Protein AF-Q4A8G2-F1 (afdb_monomer_lite)

pLDDT: mean 77.51, std 15.07, range [36.81, 94.81]

Radius of gyration: 15.25 Å; chains: 1; bounding box: 33×52×36 Å

Secondary structure (DSSP, 8-state):
------PPEEETT-GGGEEEE-S---SSS----EEEEEEEEE-TTS-EEEEEEETTS-EEEEEE-TTT--EEEEGGGS-HHHHHHHHHHHHHHHHH-EEEETTEEE-GGGGB-TT-TT--HHHHHHHHHSSS-----GGG--

Structure (mmCIF, N/CA/C/O backbone):
data_AF-Q4A8G2-F1
#
_entry.id   AF-Q4A8G2-F1
#
loop_
_atom_site.group_PDB
_atom_site.id
_atom_site.type_symbol
_atom_site.label_atom_id
_atom_site.label_alt_id
_atom_site.label_comp_id
_atom_site.label_asym_id
_atom_site.label_entity_id
_atom_site.label_seq_id
_atom_site.pdbx_PDB_ins_code
_atom_site.Cartn_x
_atom_site.Cartn_y
_atom_site.Cartn_z
_atom_site.occupancy
_atom_site.B_iso_or_equiv
_atom_site.auth_seq_id
_atom_site.auth_comp_id
_atom_site.auth_asym_id
_atom_site.auth_atom_id
_atom_site.pdbx_PDB_model_num
ATOM 1 N N . MET A 1 1 ? 16.638 -31.234 -1.832 1.00 36.81 1 MET A N 1
ATOM 2 C CA . MET A 1 1 ? 15.676 -30.597 -2.751 1.00 36.81 1 MET A CA 1
ATOM 3 C C . MET A 1 1 ? 14.837 -29.673 -1.909 1.00 36.81 1 MET A C 1
ATOM 5 O O . MET A 1 1 ? 14.035 -30.161 -1.118 1.00 36.81 1 MET A O 1
ATOM 9 N N . ASP A 1 2 ? 15.126 -28.379 -1.995 1.00 39.50 2 ASP A N 1
ATOM 10 C CA . ASP A 1 2 ? 14.335 -27.355 -1.328 1.00 39.50 2 ASP A CA 1
ATOM 11 C C . ASP A 1 2 ? 12.883 -27.483 -1.770 1.00 39.50 2 ASP A C 1
ATOM 13 O O . ASP A 1 2 ? 12.583 -27.552 -2.963 1.00 39.50 2 ASP A O 1
ATOM 17 N N . LYS A 1 3 ? 11.982 -27.566 -0.791 1.00 44.09 3 LYS A N 1
ATOM 18 C CA . LYS A 1 3 ? 10.563 -27.355 -1.034 1.00 44.09 3 LYS A CA 1
ATOM 19 C C . LYS A 1 3 ? 10.451 -25.896 -1.452 1.00 44.09 3 LYS A C 1
ATOM 21 O O . LYS A 1 3 ? 10.561 -25.020 -0.601 1.00 44.09 3 LYS A O 1
ATOM 26 N N . THR A 1 4 ? 10.291 -25.626 -2.741 1.00 57.31 4 THR A N 1
ATOM 27 C CA . THR A 1 4 ? 9.820 -24.321 -3.194 1.00 57.31 4 THR A CA 1
ATOM 28 C C . THR A 1 4 ? 8.468 -24.104 -2.529 1.00 57.31 4 THR A C 1
ATOM 30 O O . THR A 1 4 ? 7.471 -24.722 -2.900 1.00 57.31 4 THR A O 1
ATOM 33 N N . GLU A 1 5 ? 8.459 -23.318 -1.451 1.00 67.31 5 GLU A N 1
ATOM 34 C CA . GLU A 1 5 ? 7.232 -22.827 -0.840 1.00 67.31 5 GLU A CA 1
ATOM 35 C C . GLU A 1 5 ? 6.432 -22.173 -1.963 1.00 67.31 5 GLU A C 1
ATOM 37 O O . GLU A 1 5 ? 6.898 -21.224 -2.595 1.00 67.31 5 GLU A O 1
ATOM 42 N N . ASN A 1 6 ? 5.272 -22.745 -2.276 1.00 77.94 6 ASN A N 1
ATOM 43 C CA . ASN A 1 6 ? 4.439 -22.295 -3.379 1.00 77.94 6 ASN A CA 1
ATOM 44 C C . ASN A 1 6 ? 3.718 -21.016 -2.924 1.00 77.94 6 ASN A C 1
ATOM 46 O O . ASN A 1 6 ? 2.567 -21.060 -2.493 1.00 77.94 6 ASN A O 1
ATOM 50 N N . LYS A 1 7 ? 4.455 -19.902 -2.897 1.00 86.31 7 LYS A N 1
ATOM 51 C CA . LYS A 1 7 ? 3.956 -18.594 -2.470 1.00 86.31 7 LYS A CA 1
ATOM 52 C C . LYS A 1 7 ? 3.187 -17.934 -3.613 1.00 86.31 7 LYS A C 1
ATOM 54 O O . LYS A 1 7 ? 3.662 -17.981 -4.750 1.00 86.31 7 LYS A O 1
ATOM 59 N N . PRO A 1 8 ? 2.027 -17.314 -3.342 1.00 91.81 8 PRO A N 1
ATOM 60 C CA . PRO A 1 8 ? 1.302 -16.539 -4.342 1.00 91.81 8 PRO A CA 1
ATOM 61 C C . PRO A 1 8 ? 2.167 -15.399 -4.894 1.00 91.81 8 PRO A C 1
ATOM 63 O O . PRO A 1 8 ? 2.868 -14.717 -4.143 1.00 91.81 8 PRO A O 1
ATOM 66 N N . GLU A 1 9 ? 2.105 -15.193 -6.209 1.00 93.19 9 GLU A N 1
ATOM 67 C CA . GLU A 1 9 ? 2.821 -14.118 -6.894 1.00 93.19 9 GLU A CA 1
ATOM 68 C C . GLU A 1 9 ? 1.954 -12.856 -7.027 1.00 93.19 9 GLU A C 1
ATOM 70 O O . GLU A 1 9 ? 0.777 -12.919 -7.379 1.00 93.19 9 GLU A O 1
ATOM 75 N N . ILE A 1 10 ? 2.561 -11.702 -6.763 1.00 92.62 10 ILE A N 1
ATOM 76 C CA . ILE A 1 10 ? 2.016 -10.361 -6.917 1.00 92.62 10 ILE A CA 1
ATOM 77 C C . ILE A 1 10 ? 2.864 -9.621 -7.951 1.00 92.62 10 ILE A C 1
ATOM 79 O O . ILE A 1 10 ? 4.034 -9.318 -7.712 1.00 92.62 10 ILE A O 1
ATOM 83 N N . ASN A 1 11 ? 2.248 -9.279 -9.080 1.00 92.69 11 ASN A N 1
ATOM 84 C CA . ASN A 1 11 ? 2.824 -8.353 -10.045 1.00 92.69 11 ASN A CA 1
ATOM 85 C C . ASN A 1 11 ? 2.538 -6.909 -9.599 1.00 92.69 11 ASN A C 1
ATOM 87 O O . ASN A 1 11 ? 1.394 -6.463 -9.635 1.00 92.69 11 ASN A O 1
ATOM 91 N N . LEU A 1 12 ? 3.572 -6.185 -9.178 1.00 90.12 12 LEU A N 1
ATOM 92 C CA . LEU A 1 12 ? 3.501 -4.790 -8.737 1.00 90.12 12 LEU A CA 1
ATOM 93 C C . LEU A 1 12 ? 3.373 -3.790 -9.894 1.00 90.12 12 LEU A C 1
ATOM 95 O O . LEU A 1 12 ? 3.021 -2.648 -9.650 1.00 90.12 12 LEU A O 1
ATOM 99 N N . SER A 1 13 ? 3.597 -4.220 -11.138 1.00 89.19 13 SER A N 1
ATOM 100 C CA . SER A 1 13 ? 3.329 -3.429 -12.356 1.00 89.19 13 SER A CA 1
ATOM 101 C C . SER A 1 13 ? 1.961 -3.732 -12.989 1.00 89.19 13 SER A C 1
ATOM 103 O O . SER A 1 13 ? 1.717 -3.401 -14.146 1.00 89.19 13 SER A O 1
ATOM 105 N N . ASP A 1 14 ? 1.068 -4.413 -12.266 1.00 89.38 14 ASP A N 1
ATOM 106 C CA . ASP A 1 14 ? -0.292 -4.682 -12.732 1.00 89.38 14 ASP A CA 1
ATOM 107 C C . ASP A 1 14 ? -1.123 -3.389 -12.709 1.00 89.38 14 ASP A C 1
ATOM 109 O O . ASP A 1 14 ? -1.389 -2.825 -11.648 1.00 89.38 14 ASP A O 1
ATOM 113 N N . GLU A 1 15 ? -1.569 -2.929 -13.880 1.00 85.00 15 GLU A N 1
ATOM 114 C CA . GLU A 1 15 ? -2.395 -1.721 -14.019 1.00 85.00 15 GLU A CA 1
ATOM 115 C C . GLU A 1 15 ? -3.721 -1.823 -13.241 1.00 85.00 15 GLU A C 1
ATOM 117 O O . GLU A 1 15 ? -4.315 -0.803 -12.912 1.00 85.00 15 GLU A O 1
ATOM 122 N N . THR A 1 16 ? -4.192 -3.023 -12.875 1.00 85.50 16 THR A N 1
ATOM 123 C CA . THR A 1 16 ? -5.374 -3.163 -12.001 1.00 85.50 16 THR A CA 1
ATOM 124 C C . THR A 1 16 ? -5.107 -2.765 -10.548 1.00 85.50 16 THR A C 1
ATOM 126 O O . THR A 1 16 ? -6.057 -2.562 -9.792 1.00 85.50 16 THR A O 1
ATOM 129 N N . ARG A 1 17 ? -3.834 -2.658 -10.147 1.00 84.69 17 ARG A N 1
ATOM 130 C CA . ARG A 1 17 ? -3.386 -2.183 -8.828 1.00 84.69 17 ARG A CA 1
ATOM 131 C C . ARG A 1 17 ? -3.043 -0.703 -8.822 1.00 84.69 17 ARG A C 1
ATOM 133 O O . ARG A 1 17 ? -2.858 -0.149 -7.743 1.00 84.69 17 ARG A O 1
ATOM 140 N N . LEU A 1 18 ? -2.916 -0.094 -9.997 1.00 80.88 18 LEU A N 1
ATOM 141 C CA . LEU A 1 18 ? -2.589 1.312 -10.152 1.00 80.88 18 LEU A CA 1
ATOM 142 C C . LEU A 1 18 ? -3.650 2.159 -9.445 1.00 80.88 18 LEU A C 1
ATOM 144 O O . LEU A 1 18 ? -4.824 2.127 -9.811 1.00 80.88 18 LEU A O 1
ATOM 148 N N . ILE A 1 19 ? -3.224 2.889 -8.420 1.00 74.50 19 ILE A N 1
ATOM 149 C CA . ILE A 1 19 ? -4.089 3.793 -7.663 1.00 74.50 19 ILE A CA 1
ATOM 150 C C . ILE A 1 19 ? -4.022 5.192 -8.266 1.00 74.50 19 ILE A C 1
ATOM 152 O O . ILE A 1 19 ? -5.030 5.886 -8.348 1.00 74.50 19 ILE A O 1
ATOM 156 N N . ILE A 1 20 ? -2.826 5.6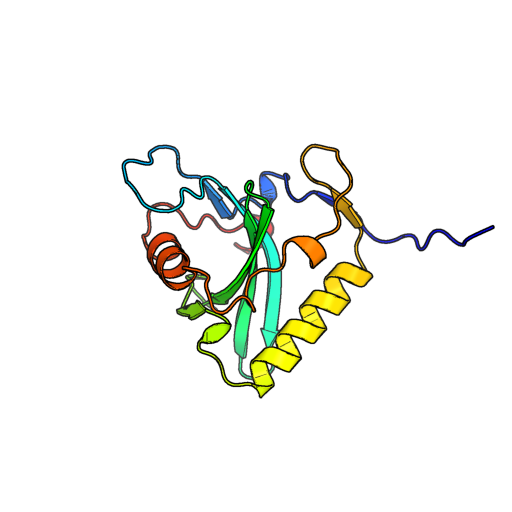08 -8.680 1.00 73.12 20 ILE A N 1
ATOM 157 C CA . ILE A 1 20 ? -2.548 6.974 -9.116 1.00 73.12 20 ILE A CA 1
ATOM 158 C C . ILE A 1 20 ? -1.628 6.926 -10.325 1.00 73.12 20 ILE A C 1
ATOM 160 O O . ILE A 1 20 ? -0.629 6.207 -10.315 1.00 73.12 20 ILE A O 1
ATOM 164 N N . LYS A 1 21 ? -1.968 7.710 -11.351 1.00 69.94 21 LYS A N 1
ATOM 165 C CA . LYS A 1 21 ? -1.163 7.905 -12.560 1.00 69.94 21 LYS A CA 1
ATOM 166 C C . LYS A 1 21 ? -1.274 9.342 -13.030 1.00 69.94 21 LYS A C 1
ATOM 168 O O . LYS A 1 21 ? -2.306 9.742 -13.574 1.00 69.94 21 LYS A O 1
ATOM 173 N N . HIS A 1 22 ? -0.201 10.104 -12.872 1.00 64.88 22 HIS A N 1
ATOM 174 C CA . HIS A 1 22 ? -0.172 11.489 -13.326 1.00 64.88 22 HIS A CA 1
ATOM 175 C C . HIS A 1 22 ? 0.378 11.588 -14.748 1.00 64.88 22 HIS A C 1
ATOM 177 O O . HIS A 1 22 ? 1.462 11.113 -15.056 1.00 64.88 22 HIS A O 1
ATOM 183 N N . ASN A 1 23 ? -0.370 12.264 -15.625 1.00 53.16 23 ASN A N 1
ATOM 184 C CA . ASN A 1 23 ? 0.040 12.513 -17.015 1.00 53.16 23 ASN A CA 1
ATOM 185 C C . ASN A 1 23 ? 0.620 13.928 -17.232 1.00 53.16 23 ASN A C 1
ATOM 187 O O . ASN A 1 23 ? 0.961 14.289 -18.359 1.00 53.16 23 ASN A O 1
ATOM 191 N N . LYS A 1 24 ? 0.669 14.772 -16.190 1.00 50.88 24 LYS A N 1
ATOM 192 C CA . LYS A 1 24 ? 1.115 16.173 -16.272 1.00 50.88 24 LYS A CA 1
ATOM 193 C C . LYS A 1 24 ? 1.852 16.585 -15.000 1.00 50.88 24 LYS A C 1
ATOM 195 O O . LYS A 1 24 ? 1.233 17.110 -14.084 1.00 50.88 24 LYS A O 1
ATOM 200 N N . LEU A 1 25 ? 3.168 16.416 -14.960 1.00 52.41 25 LEU A N 1
ATOM 201 C CA . LEU A 1 25 ? 3.980 16.939 -13.859 1.00 52.41 25 LEU A CA 1
ATOM 202 C C . LEU A 1 25 ? 4.768 18.170 -14.341 1.00 52.41 25 LEU A C 1
ATOM 204 O O . LEU A 1 25 ? 5.481 18.130 -15.343 1.00 52.41 25 LEU A O 1
ATOM 208 N N . LYS A 1 26 ? 4.576 19.307 -13.658 1.00 39.66 26 LYS A N 1
ATOM 209 C CA . LYS A 1 26 ? 5.358 20.549 -13.797 1.00 39.66 26 LYS A CA 1
ATOM 210 C C . LYS A 1 26 ? 5.893 20.925 -12.410 1.00 39.66 26 LYS A C 1
ATOM 212 O O . LYS A 1 26 ? 5.125 21.453 -11.617 1.00 39.66 26 LYS A O 1
ATOM 217 N N . GLY A 1 27 ? 7.181 20.725 -12.112 1.00 45.19 27 GLY A N 1
ATOM 218 C CA . GLY A 1 27 ? 7.745 21.179 -10.828 1.00 45.19 27 GLY A CA 1
ATOM 219 C C . GLY A 1 27 ? 9.078 20.548 -10.412 1.00 45.19 27 GLY A C 1
ATOM 220 O O . GLY A 1 27 ? 9.560 19.645 -11.082 1.00 45.19 27 GLY A O 1
ATOM 221 N N . LYS A 1 28 ? 9.669 21.080 -9.324 1.00 41.47 28 LYS A N 1
ATOM 222 C CA . LYS A 1 28 ? 10.991 20.750 -8.729 1.00 41.47 28 LYS A CA 1
ATOM 223 C C . LYS A 1 28 ? 10.917 19.849 -7.468 1.00 41.47 28 LYS A C 1
ATOM 225 O O . LYS A 1 28 ? 11.841 1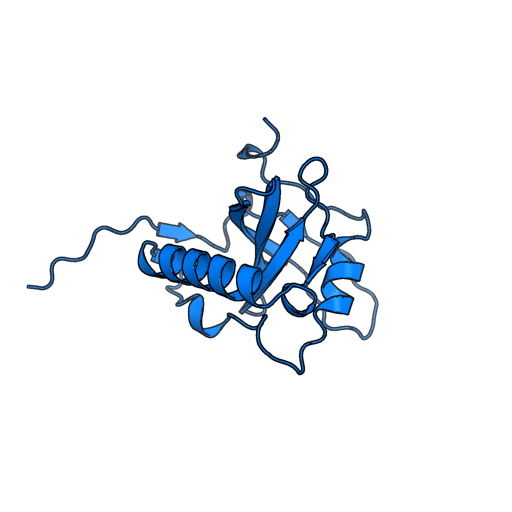9.881 -6.664 1.00 41.47 28 LYS A O 1
ATOM 230 N N . GLN A 1 29 ? 9.829 19.115 -7.255 1.00 51.75 29 GLN A N 1
ATOM 231 C CA . GLN A 1 29 ? 9.713 18.121 -6.170 1.00 51.75 29 GLN A CA 1
ATOM 232 C C . GLN A 1 29 ? 10.047 16.716 -6.700 1.00 51.75 29 GLN A C 1
ATOM 234 O O . GLN A 1 29 ? 10.034 16.547 -7.925 1.00 51.75 29 GLN A O 1
ATOM 239 N N . PRO A 1 30 ? 10.371 15.727 -5.840 1.00 52.72 30 PRO A N 1
ATOM 240 C CA . PRO A 1 30 ? 10.509 14.339 -6.277 1.00 52.72 30 PRO A CA 1
ATOM 241 C C . PRO A 1 30 ? 9.247 13.903 -7.033 1.00 52.72 30 PRO A C 1
ATOM 243 O O . PRO A 1 30 ? 8.118 14.091 -6.581 1.00 52.72 30 PRO A O 1
ATOM 246 N N . VAL A 1 31 ? 9.456 13.421 -8.256 1.00 58.09 31 VAL A N 1
ATOM 247 C CA . VAL A 1 31 ? 8.403 13.181 -9.244 1.00 58.09 31 VAL A CA 1
ATOM 248 C C . VAL A 1 31 ? 8.000 11.712 -9.144 1.00 58.09 31 VAL A C 1
ATOM 250 O O . VAL A 1 31 ? 8.721 10.851 -9.631 1.00 58.09 31 VAL A O 1
ATOM 253 N N . TYR A 1 32 ? 6.865 11.426 -8.509 1.00 68.19 32 TYR A N 1
ATOM 254 C CA . TYR A 1 32 ? 6.286 10.081 -8.467 1.00 68.19 32 TYR A CA 1
ATOM 255 C C . TYR A 1 32 ? 5.159 9.989 -9.502 1.00 68.19 32 TYR A C 1
ATOM 257 O O . TYR A 1 32 ? 4.086 10.562 -9.296 1.00 68.19 32 TYR A O 1
ATOM 265 N N . GLU A 1 33 ? 5.383 9.325 -10.642 1.00 69.75 33 GLU A N 1
ATOM 266 C CA . GLU A 1 33 ? 4.392 9.332 -11.732 1.00 69.75 33 GLU A CA 1
ATOM 267 C C . GLU A 1 33 ? 3.309 8.259 -11.549 1.00 69.75 33 GLU A C 1
ATOM 269 O O . GLU A 1 33 ? 2.160 8.477 -11.960 1.00 69.75 33 GLU A O 1
ATOM 274 N N . LYS A 1 34 ? 3.640 7.132 -10.897 1.00 80.06 34 LYS A N 1
ATOM 275 C CA . LYS A 1 34 ? 2.710 6.022 -10.630 1.00 80.06 34 LYS A CA 1
ATOM 276 C C . LYS A 1 34 ? 2.835 5.420 -9.234 1.00 80.06 34 LYS A C 1
ATOM 278 O O . LYS A 1 34 ? 3.926 5.063 -8.797 1.00 80.06 34 LYS A O 1
ATOM 283 N N . PHE A 1 35 ? 1.681 5.168 -8.613 1.00 82.69 35 PHE A N 1
ATOM 284 C CA . PHE A 1 35 ? 1.569 4.409 -7.366 1.00 82.69 35 PHE A CA 1
ATOM 285 C C . PHE A 1 35 ? 0.658 3.196 -7.527 1.00 82.69 35 PHE A C 1
ATOM 287 O O . PHE A 1 35 ? -0.484 3.310 -7.979 1.00 82.69 35 PHE A O 1
ATOM 294 N N . TYR A 1 36 ? 1.147 2.038 -7.097 1.00 86.94 36 TYR A N 1
ATOM 295 C CA . TYR A 1 36 ? 0.457 0.755 -7.149 1.00 86.94 36 TYR A CA 1
ATOM 296 C C . TYR A 1 36 ? 0.131 0.265 -5.744 1.00 86.94 36 TYR A C 1
ATOM 298 O O . TYR A 1 36 ? 0.969 0.290 -4.843 1.00 86.94 36 TYR A O 1
ATOM 306 N N . LEU A 1 37 ? -1.080 -0.250 -5.558 1.00 88.00 37 LEU A N 1
ATOM 307 C CA . LEU A 1 37 ? -1.479 -0.872 -4.310 1.00 88.00 37 LEU A CA 1
ATOM 308 C C . LEU A 1 37 ? -0.839 -2.251 -4.149 1.00 88.00 37 LEU A C 1
ATOM 310 O O . LEU A 1 37 ? -1.089 -3.171 -4.940 1.00 88.00 37 LEU A O 1
ATOM 314 N N . ILE A 1 38 ? -0.124 -2.439 -3.042 1.00 90.38 38 ILE A N 1
ATOM 315 C CA . ILE A 1 38 ? 0.283 -3.772 -2.606 1.00 90.38 38 ILE A CA 1
ATOM 316 C C . ILE A 1 38 ? -0.877 -4.425 -1.845 1.00 90.38 38 ILE A C 1
ATOM 318 O O . ILE A 1 38 ? -1.412 -5.443 -2.296 1.00 90.38 38 ILE A O 1
ATOM 322 N N . PHE A 1 39 ? -1.284 -3.820 -0.723 1.00 90.25 39 PHE A N 1
ATOM 323 C CA . PHE A 1 39 ? -2.403 -4.259 0.115 1.00 90.25 39 PHE A CA 1
ATOM 324 C C . PHE A 1 39 ? -2.885 -3.143 1.063 1.00 90.25 39 PHE A C 1
ATOM 326 O O . PHE A 1 39 ? -2.196 -2.140 1.253 1.00 90.25 39 PHE A O 1
ATOM 333 N N . TYR A 1 40 ? -4.049 -3.357 1.689 1.00 89.50 40 TYR A N 1
ATOM 334 C CA . TYR A 1 40 ? -4.538 -2.566 2.823 1.00 89.50 40 TYR A CA 1
ATOM 335 C C . TYR A 1 40 ? -4.611 -3.413 4.094 1.00 89.50 40 TYR A C 1
ATOM 337 O O . TYR A 1 40 ? -4.856 -4.620 4.032 1.00 89.50 40 TYR A O 1
ATOM 345 N N . LYS A 1 41 ? -4.460 -2.770 5.252 1.00 90.25 41 LYS A N 1
ATOM 346 C CA . LYS A 1 41 ? -4.644 -3.389 6.566 1.00 90.25 41 LYS A CA 1
ATOM 347 C C . LYS A 1 41 ? -5.521 -2.514 7.449 1.00 90.25 41 LYS A C 1
ATOM 349 O O . LYS A 1 41 ? -5.131 -1.405 7.801 1.00 90.25 41 LYS A O 1
ATOM 354 N N . GLU A 1 42 ? -6.681 -3.029 7.838 1.00 91.31 42 GLU A N 1
ATOM 355 C CA . GLU A 1 42 ? -7.478 -2.443 8.917 1.00 91.31 42 GLU A CA 1
ATOM 356 C C . GLU A 1 42 ? -7.007 -3.013 10.261 1.00 91.31 42 GLU A C 1
ATOM 358 O O . GLU A 1 42 ? -6.827 -4.227 10.406 1.00 91.31 42 GLU A O 1
ATOM 363 N N . LEU A 1 43 ? -6.772 -2.135 11.233 1.00 89.50 43 LEU A N 1
ATOM 364 C CA . LEU A 1 43 ? -6.470 -2.503 12.615 1.00 89.50 43 LEU A CA 1
ATOM 365 C C . LEU A 1 43 ? -7.747 -2.542 13.466 1.00 89.50 43 LEU A C 1
ATOM 367 O O . LEU A 1 43 ? -8.777 -1.981 13.102 1.00 89.50 43 LEU A O 1
ATOM 371 N N . GLU A 1 44 ? -7.676 -3.151 14.651 1.00 87.31 44 GLU A N 1
ATOM 372 C CA . GLU A 1 44 ? -8.829 -3.308 15.560 1.00 87.31 44 GLU A CA 1
ATOM 373 C C . GLU A 1 44 ? -9.471 -1.974 15.984 1.00 87.31 44 GLU A C 1
ATOM 375 O O . GLU A 1 44 ? -10.670 -1.899 16.253 1.00 87.31 44 GLU A O 1
ATOM 380 N N . ASN A 1 45 ? -8.687 -0.895 15.996 1.00 86.38 45 ASN A N 1
ATOM 381 C CA . ASN A 1 45 ? -9.154 0.463 16.272 1.00 86.38 45 ASN A CA 1
ATOM 382 C C . ASN A 1 45 ? -9.784 1.161 15.048 1.00 86.38 45 ASN A C 1
ATOM 384 O O . ASN A 1 45 ? -10.020 2.367 15.103 1.00 86.38 45 ASN A O 1
ATOM 388 N N . LYS A 1 46 ? -10.076 0.415 13.971 1.00 87.50 46 LYS A N 1
ATOM 389 C CA . LYS A 1 46 ? -10.679 0.880 12.707 1.00 87.50 46 LYS A CA 1
ATOM 390 C C . LYS A 1 46 ? -9.812 1.841 11.896 1.00 87.50 46 LYS A C 1
ATOM 392 O O . LYS A 1 46 ? -10.308 2.510 10.989 1.00 87.50 46 LYS A O 1
ATOM 397 N N . ARG A 1 47 ? -8.525 1.939 12.226 1.00 90.38 47 ARG A N 1
ATOM 398 C CA . ARG A 1 47 ? -7.556 2.675 11.413 1.00 90.38 47 ARG A CA 1
ATOM 399 C C . ARG A 1 47 ? -7.166 1.805 10.231 1.00 90.38 47 ARG A C 1
ATOM 401 O O . ARG A 1 47 ? -6.865 0.623 10.407 1.00 90.38 47 ARG A O 1
ATOM 408 N N . LEU A 1 48 ? -7.187 2.391 9.043 1.00 91.31 48 LEU A N 1
ATOM 409 C CA . LEU A 1 48 ? -6.889 1.703 7.798 1.00 91.31 48 LEU A CA 1
ATOM 410 C C . LEU A 1 48 ? -5.546 2.182 7.263 1.00 91.31 48 LEU A C 1
ATOM 412 O O . LEU A 1 48 ? -5.291 3.380 7.190 1.00 91.31 48 LEU A O 1
ATOM 416 N N . PHE A 1 49 ? -4.697 1.238 6.880 1.00 90.88 49 PHE A N 1
ATOM 417 C CA . PHE A 1 49 ? -3.366 1.511 6.362 1.00 90.88 49 PHE A CA 1
ATOM 418 C C . PHE A 1 49 ? -3.236 1.003 4.943 1.00 90.88 49 PHE A C 1
ATOM 420 O O . PHE A 1 49 ? -3.628 -0.126 4.652 1.00 90.88 49 PHE A O 1
ATOM 427 N N . SER A 1 50 ? -2.667 1.832 4.079 1.00 89.00 50 SER A N 1
ATOM 428 C CA . SER A 1 50 ? -2.322 1.484 2.707 1.00 89.00 50 SER A CA 1
ATOM 429 C C . SER A 1 50 ? -0.837 1.215 2.602 1.00 89.00 50 SER A C 1
ATOM 431 O O . SER A 1 50 ? -0.047 2.017 3.093 1.00 89.00 50 SER A O 1
ATOM 433 N N . VAL A 1 51 ? -0.467 0.149 1.896 1.00 90.19 51 VAL A N 1
ATOM 434 C CA . VAL A 1 51 ? 0.915 -0.105 1.483 1.00 90.19 51 VAL A CA 1
ATOM 435 C C . VAL A 1 51 ? 0.993 0.029 -0.028 1.00 90.19 51 VAL A C 1
ATOM 437 O O . VAL A 1 51 ? 0.335 -0.710 -0.766 1.00 90.19 51 VAL A O 1
ATOM 440 N N . MET A 1 52 ? 1.777 0.999 -0.480 1.00 88.62 52 MET A N 1
ATOM 441 C CA . MET A 1 52 ? 1.913 1.385 -1.878 1.00 88.62 52 MET A CA 1
ATOM 442 C C . MET A 1 52 ? 3.339 1.143 -2.364 1.00 88.62 52 MET A C 1
ATOM 444 O O . MET A 1 52 ? 4.283 1.208 -1.584 1.00 88.62 52 MET A O 1
ATOM 448 N N . PHE A 1 53 ? 3.475 0.871 -3.653 1.00 88.75 53 PHE A N 1
ATOM 449 C CA . PHE A 1 53 ? 4.738 0.750 -4.370 1.00 88.75 53 PHE A CA 1
ATOM 450 C C . PHE A 1 53 ? 4.780 1.798 -5.483 1.00 88.75 53 PHE A C 1
ATOM 452 O O . PHE A 1 53 ? 3.782 1.951 -6.188 1.00 88.75 53 PHE A O 1
ATOM 459 N N . ASP A 1 54 ? 5.902 2.487 -5.665 1.00 84.19 54 ASP A N 1
ATOM 460 C CA . ASP A 1 54 ? 6.121 3.371 -6.817 1.00 84.19 54 ASP A CA 1
ATOM 461 C C . ASP A 1 54 ? 7.154 2.814 -7.804 1.00 84.19 54 ASP A C 1
ATOM 463 O O . ASP A 1 54 ? 7.901 1.881 -7.510 1.00 84.19 54 ASP A O 1
ATOM 467 N N . GLU A 1 55 ? 7.185 3.385 -9.006 1.00 78.88 55 GLU A N 1
ATOM 468 C CA . GLU A 1 55 ? 8.095 2.956 -10.076 1.00 78.88 55 GLU A CA 1
ATOM 469 C C . GLU A 1 55 ? 9.574 3.310 -9.836 1.00 78.88 55 GLU A C 1
ATOM 471 O O . GLU A 1 55 ? 10.453 2.611 -10.344 1.00 78.88 55 GLU A O 1
ATOM 476 N N . GLU A 1 56 ? 9.852 4.305 -8.988 1.00 79.81 56 GLU A N 1
ATOM 477 C CA . GLU A 1 56 ? 11.190 4.620 -8.457 1.00 79.81 56 GLU A CA 1
ATOM 478 C C . GLU A 1 56 ? 11.629 3.623 -7.370 1.00 79.81 56 GLU A C 1
ATOM 480 O O . GLU A 1 56 ? 12.733 3.704 -6.826 1.00 79.81 56 GLU A O 1
ATOM 485 N N . ARG A 1 57 ? 10.798 2.606 -7.115 1.00 79.75 57 ARG A N 1
ATOM 486 C CA . ARG A 1 57 ? 11.032 1.511 -6.183 1.00 79.75 57 ARG A CA 1
ATOM 487 C C . ARG A 1 57 ? 11.120 2.005 -4.748 1.00 79.75 57 ARG A C 1
ATOM 489 O O . ARG A 1 57 ? 12.013 1.599 -4.007 1.00 79.75 57 ARG A O 1
ATOM 496 N N . ASN A 1 58 ? 10.167 2.828 -4.330 1.00 84.31 58 ASN A N 1
ATOM 497 C CA . ASN A 1 58 ? 9.873 2.996 -2.912 1.00 84.31 58 ASN A CA 1
ATOM 498 C C . ASN A 1 58 ? 8.624 2.207 -2.540 1.00 84.31 58 ASN A C 1
ATOM 500 O O . ASN A 1 58 ? 7.700 2.014 -3.334 1.00 84.31 58 ASN A O 1
ATOM 504 N N . ILE A 1 59 ? 8.601 1.762 -1.292 1.00 87.19 59 ILE A N 1
ATOM 505 C CA . ILE A 1 59 ? 7.399 1.285 -0.630 1.00 87.19 59 ILE A CA 1
ATOM 506 C C . 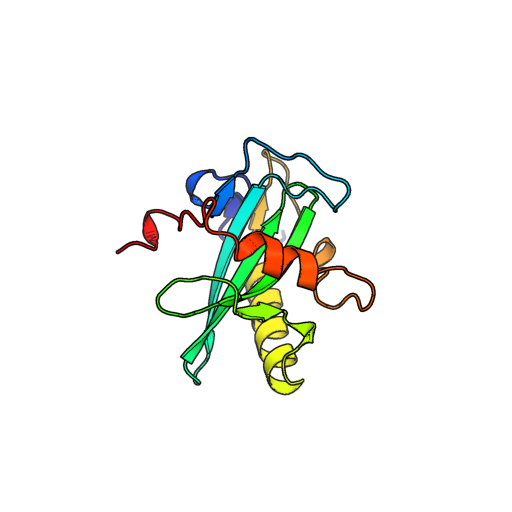ILE A 1 59 ? 7.028 2.296 0.424 1.00 87.19 59 ILE A C 1
ATOM 508 O O . ILE A 1 59 ? 7.872 2.674 1.238 1.00 87.19 59 ILE A O 1
ATOM 512 N N . LEU A 1 60 ? 5.764 2.703 0.367 1.00 85.50 60 LEU A N 1
ATOM 513 C CA . LEU A 1 60 ? 5.189 3.768 1.161 1.00 85.50 60 LEU A CA 1
ATOM 514 C C . LEU A 1 60 ? 3.991 3.264 1.961 1.00 85.50 60 LEU A C 1
ATOM 516 O O . LEU A 1 60 ? 3.167 2.505 1.449 1.00 85.50 60 LEU A O 1
ATOM 520 N N . VAL A 1 61 ? 3.876 3.711 3.210 1.00 87.56 61 VAL A N 1
ATOM 521 C CA . VAL A 1 61 ? 2.808 3.330 4.127 1.00 87.56 61 VAL A CA 1
ATOM 522 C C . VAL A 1 61 ? 2.149 4.565 4.705 1.00 87.56 61 VAL A C 1
ATOM 524 O O . VAL A 1 61 ? 2.804 5.411 5.318 1.00 87.56 61 VAL A O 1
ATOM 527 N N . PHE A 1 62 ? 0.831 4.615 4.554 1.00 86.44 62 PHE A N 1
ATOM 528 C CA . PHE A 1 62 ? 0.007 5.730 4.994 1.00 86.44 62 PHE A CA 1
ATOM 529 C C . PHE A 1 62 ? -1.196 5.223 5.769 1.00 86.44 62 PHE A C 1
ATOM 531 O O . PHE A 1 62 ? -1.812 4.228 5.382 1.00 86.44 62 PHE A O 1
ATOM 538 N N . GLU A 1 63 ? -1.569 5.934 6.827 1.00 89.25 63 GLU A N 1
ATOM 539 C CA . GLU A 1 63 ? -2.940 5.871 7.319 1.00 89.25 63 GLU A CA 1
ATOM 540 C C . GLU A 1 63 ? -3.847 6.535 6.286 1.00 89.25 63 GLU A C 1
ATOM 542 O O . GLU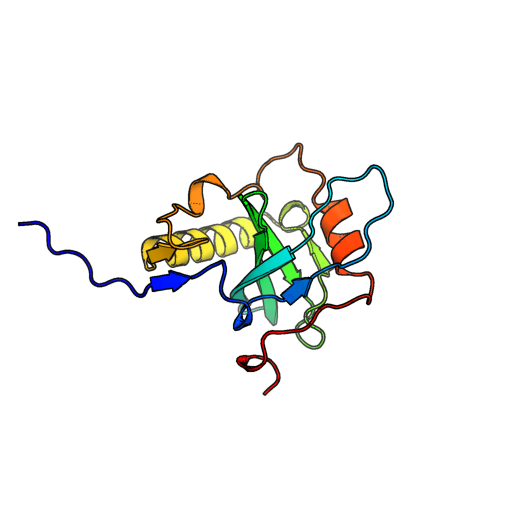 A 1 63 ? -3.544 7.633 5.819 1.00 89.25 63 GLU A O 1
ATOM 547 N N . VAL A 1 64 ? -4.953 5.888 5.941 1.00 87.31 64 VAL A N 1
ATOM 548 C CA . VAL A 1 64 ? -5.946 6.384 4.988 1.00 87.31 64 VAL A CA 1
ATOM 549 C C . VAL A 1 64 ? -7.325 6.448 5.637 1.00 87.31 64 VAL A C 1
ATOM 551 O O . VAL A 1 64 ? -7.635 5.686 6.555 1.00 87.31 64 VAL A O 1
ATOM 554 N N . ASP A 1 65 ? -8.174 7.350 5.154 1.00 86.00 65 ASP A N 1
ATOM 555 C CA . ASP A 1 65 ? -9.571 7.409 5.581 1.00 86.00 65 ASP A CA 1
ATOM 556 C C . ASP A 1 65 ? -10.314 6.162 5.107 1.00 86.00 65 ASP A C 1
ATOM 558 O O . ASP A 1 65 ? -10.257 5.808 3.937 1.00 86.00 65 ASP A O 1
ATOM 562 N N . SER A 1 66 ? -11.041 5.485 5.990 1.00 80.38 66 SER A N 1
ATOM 563 C CA . SER A 1 66 ? -11.694 4.218 5.642 1.00 80.38 66 SER A CA 1
ATOM 564 C C . SER A 1 66 ? -12.857 4.350 4.655 1.00 80.38 66 SER A C 1
ATOM 566 O O . SER A 1 66 ? -13.298 3.341 4.110 1.00 80.38 66 SER A O 1
ATOM 568 N N . LYS A 1 67 ? -13.366 5.564 4.409 1.00 79.75 67 LYS A N 1
ATOM 569 C CA . LYS A 1 67 ? -14.458 5.820 3.459 1.00 79.75 67 LYS A CA 1
ATOM 570 C C . LYS A 1 67 ? -13.947 6.336 2.123 1.00 79.75 67 LYS A C 1
ATOM 572 O O . LYS A 1 67 ? -14.506 5.971 1.094 1.00 79.75 67 LYS A O 1
ATOM 577 N N . THR A 1 68 ? -12.945 7.211 2.138 1.00 75.75 68 THR A N 1
ATOM 578 C CA . THR A 1 68 ? -12.433 7.868 0.925 1.00 75.75 68 THR A CA 1
ATOM 579 C C . THR A 1 68 ? -11.112 7.281 0.439 1.00 75.75 68 THR A C 1
ATOM 581 O O . THR A 1 68 ? -10.735 7.516 -0.703 1.00 75.75 68 THR A O 1
ATOM 584 N N . LEU A 1 69 ? -10.415 6.517 1.288 1.00 75.19 69 LEU A N 1
ATOM 585 C CA . LEU A 1 69 ? -9.071 5.968 1.073 1.00 75.19 69 LEU A CA 1
ATOM 586 C C . LEU A 1 69 ? -7.996 7.030 0.781 1.00 75.19 69 LEU A C 1
ATOM 588 O O . LEU A 1 69 ? -6.896 6.703 0.334 1.00 75.19 69 LEU A O 1
ATOM 592 N N . VAL A 1 70 ? -8.291 8.292 1.107 1.00 79.56 70 VAL A N 1
ATOM 593 C CA . VAL A 1 70 ? -7.353 9.416 1.018 1.00 79.56 70 VAL A CA 1
ATOM 594 C C . VAL A 1 70 ? -6.320 9.318 2.146 1.00 79.56 70 VAL A C 1
ATOM 596 O O . VAL A 1 70 ? -6.713 9.082 3.295 1.00 79.56 70 VAL A O 1
ATOM 599 N N . PRO A 1 71 ? -5.019 9.535 1.875 1.00 81.50 71 PRO A N 1
ATOM 600 C CA . PRO A 1 71 ? -3.990 9.572 2.911 1.00 81.50 71 PRO A CA 1
ATOM 601 C C . PRO A 1 71 ? -4.226 10.650 3.974 1.00 81.50 71 PRO A C 1
ATOM 603 O O . PRO A 1 71 ? -4.347 11.845 3.692 1.00 81.50 71 PRO A O 1
ATOM 606 N N . ILE A 1 72 ? -4.246 10.218 5.232 1.00 85.12 72 ILE A N 1
ATOM 607 C CA . ILE A 1 72 ? -4.399 11.065 6.414 1.00 85.12 72 ILE A CA 1
ATOM 608 C C . ILE A 1 72 ? -3.042 11.330 7.057 1.00 85.12 72 ILE A C 1
ATOM 610 O O . ILE A 1 72 ? -2.768 12.483 7.368 1.00 85.12 72 ILE A O 1
ATOM 614 N N . LYS A 1 73 ? -2.203 10.314 7.287 1.00 84.88 73 LYS A N 1
ATOM 615 C CA . LYS A 1 73 ? -0.932 10.484 8.016 1.00 84.88 73 LYS A CA 1
ATOM 616 C C . LYS A 1 73 ? 0.166 9.551 7.515 1.00 84.88 73 LYS A C 1
ATOM 618 O O . LYS A 1 73 ? -0.144 8.414 7.144 1.00 84.88 73 LYS A O 1
ATOM 623 N N . PRO A 1 74 ? 1.437 9.985 7.551 1.00 81.44 74 PRO A N 1
ATOM 624 C CA . PRO A 1 74 ? 2.564 9.099 7.302 1.00 81.44 74 PRO A CA 1
ATOM 625 C C . PRO A 1 74 ? 2.744 8.180 8.499 1.00 81.44 74 PRO A C 1
ATOM 627 O O . PRO A 1 74 ? 2.333 8.510 9.615 1.00 81.44 74 PRO A O 1
ATOM 630 N N . ILE A 1 75 ? 3.414 7.042 8.292 1.00 79.69 75 ILE A N 1
ATOM 631 C CA . ILE A 1 75 ? 3.759 6.181 9.423 1.00 79.69 75 ILE A CA 1
ATOM 632 C C . ILE A 1 75 ? 4.598 6.949 10.454 1.00 79.69 75 ILE A C 1
ATOM 634 O O . ILE A 1 75 ? 4.343 6.796 11.634 1.00 79.69 75 ILE A O 1
ATOM 638 N N . SER A 1 76 ? 5.506 7.843 10.048 1.00 77.94 76 SER A N 1
ATOM 639 C CA . SER A 1 76 ? 6.393 8.608 10.943 1.00 77.94 76 SER A CA 1
ATOM 640 C C . SER A 1 76 ? 5.665 9.447 12.003 1.00 77.94 76 SER A C 1
ATOM 642 O O . SER A 1 76 ? 6.215 9.672 13.078 1.00 77.94 76 SER A O 1
ATOM 644 N N . GLU A 1 77 ? 4.426 9.869 11.741 1.00 82.94 77 GLU A N 1
ATOM 645 C CA . GLU A 1 77 ? 3.601 10.653 12.672 1.00 82.94 77 GLU A CA 1
ATOM 646 C C . GLU A 1 77 ? 2.808 9.804 13.679 1.00 82.94 77 GLU A C 1
ATOM 648 O O . GLU A 1 77 ? 2.099 10.342 14.537 1.00 82.94 77 GLU A O 1
ATOM 653 N N . LEU A 1 78 ? 2.852 8.477 13.563 1.00 82.81 78 LEU A N 1
ATOM 654 C CA . LEU A 1 78 ? 2.076 7.586 14.424 1.00 82.81 78 LEU A CA 1
ATOM 655 C C . LEU A 1 78 ? 2.831 7.237 15.709 1.00 82.81 78 LEU A C 1
ATOM 657 O O . LEU A 1 78 ? 4.042 7.419 15.819 1.00 82.81 78 LEU A O 1
ATOM 661 N N . ASP A 1 79 ? 2.104 6.717 16.694 1.00 87.38 79 ASP A N 1
ATOM 662 C CA . ASP A 1 79 ? 2.722 6.181 17.901 1.00 87.38 79 ASP A CA 1
ATOM 663 C C . ASP A 1 79 ? 3.542 4.906 17.614 1.00 87.38 79 ASP A C 1
ATOM 665 O O . ASP A 1 79 ? 3.324 4.173 16.644 1.00 87.38 79 ASP A O 1
ATOM 669 N N . GLN A 1 80 ? 4.501 4.640 18.501 1.00 87.12 80 GLN A N 1
ATOM 670 C CA . GLN A 1 80 ? 5.456 3.543 18.355 1.00 87.12 80 GLN A CA 1
ATOM 671 C C . GLN A 1 80 ? 4.794 2.155 18.378 1.00 87.12 80 GLN A C 1
ATOM 673 O O . GLN A 1 80 ? 5.312 1.215 17.776 1.00 87.12 80 GLN A O 1
ATOM 678 N N . GLU A 1 81 ? 3.666 2.001 19.073 1.00 90.56 81 GLU A N 1
ATOM 679 C CA . GLU A 1 81 ? 2.944 0.727 19.141 1.00 90.56 81 GLU A CA 1
ATOM 680 C C . GLU A 1 81 ? 2.361 0.371 17.769 1.00 90.56 81 GLU A C 1
ATOM 682 O O . GLU A 1 81 ? 2.566 -0.732 17.256 1.00 90.56 81 GLU A O 1
ATOM 687 N N . ILE A 1 82 ? 1.710 1.338 17.124 1.00 89.38 82 ILE A N 1
ATOM 688 C CA . ILE A 1 82 ? 1.136 1.182 15.789 1.00 89.38 82 ILE A CA 1
ATOM 689 C C . ILE A 1 82 ? 2.229 0.939 14.749 1.00 89.38 82 ILE A C 1
ATOM 691 O O . ILE A 1 82 ? 2.033 0.110 13.858 1.00 89.38 82 ILE A O 1
ATOM 695 N N . HIS A 1 83 ? 3.398 1.577 14.884 1.00 86.12 83 HIS A N 1
ATOM 696 C CA . HIS A 1 83 ? 4.550 1.296 14.014 1.00 86.12 83 HIS A CA 1
ATOM 697 C C . HIS A 1 83 ? 4.926 -0.177 14.044 1.00 86.12 83 HIS A C 1
ATOM 699 O O . HIS A 1 83 ? 5.031 -0.802 12.992 1.00 86.12 83 HIS A O 1
ATOM 705 N N . GLN A 1 84 ? 5.089 -0.743 15.240 1.00 89.31 84 GLN A N 1
ATOM 706 C CA . GLN A 1 84 ? 5.505 -2.135 15.407 1.00 89.31 84 GLN A CA 1
ATOM 707 C C . GLN A 1 84 ? 4.473 -3.111 14.840 1.00 89.31 84 GLN A C 1
ATOM 709 O O . GLN A 1 84 ? 4.839 -4.116 14.224 1.00 89.31 84 GLN A O 1
ATOM 714 N N . ILE A 1 85 ? 3.183 -2.817 15.028 1.00 91.62 85 ILE A N 1
ATOM 715 C CA . ILE A 1 85 ? 2.091 -3.627 14.480 1.00 91.62 85 ILE A CA 1
ATOM 716 C C . ILE A 1 85 ? 2.153 -3.623 12.950 1.00 91.62 85 ILE A C 1
ATOM 718 O O . ILE A 1 85 ? 2.197 -4.687 12.334 1.00 91.62 85 ILE A O 1
ATOM 722 N N . ILE A 1 86 ? 2.202 -2.442 12.335 1.00 90.31 86 ILE A N 1
ATOM 723 C CA . ILE A 1 86 ? 2.193 -2.302 10.876 1.00 90.31 86 ILE A CA 1
ATOM 724 C C . ILE A 1 86 ? 3.466 -2.869 10.248 1.00 90.31 86 ILE A C 1
ATOM 726 O O . ILE A 1 86 ? 3.384 -3.593 9.256 1.00 90.31 86 ILE A O 1
ATOM 730 N N . GLU A 1 87 ? 4.630 -2.642 10.856 1.00 89.06 87 GLU A N 1
ATOM 731 C CA . GLU A 1 87 ? 5.887 -3.236 10.404 1.00 89.06 87 GLU A CA 1
ATOM 732 C C . GLU A 1 87 ? 5.805 -4.766 10.368 1.00 89.06 87 GLU A C 1
ATOM 734 O O . GLU A 1 87 ? 6.199 -5.400 9.385 1.00 89.06 87 GLU A O 1
ATOM 739 N N . LYS A 1 88 ? 5.270 -5.376 11.431 1.00 91.62 88 LYS A N 1
ATOM 740 C CA . LYS A 1 88 ? 5.119 -6.829 11.521 1.00 91.62 88 LYS A CA 1
ATOM 741 C C . LYS A 1 88 ? 4.196 -7.371 10.431 1.00 91.62 88 LYS A C 1
ATOM 743 O O . LYS A 1 88 ? 4.518 -8.392 9.825 1.00 91.62 88 LYS A O 1
ATOM 748 N N . GLU A 1 89 ? 3.075 -6.700 10.183 1.00 91.94 89 GLU A N 1
ATOM 749 C CA . GLU A 1 89 ? 2.119 -7.072 9.134 1.00 91.94 89 GLU A CA 1
ATOM 750 C C . GLU A 1 89 ? 2.758 -6.994 7.741 1.00 91.94 89 GLU A C 1
ATOM 752 O O . GLU A 1 89 ? 2.659 -7.942 6.965 1.00 91.94 89 GLU A O 1
ATOM 757 N N . ILE A 1 90 ? 3.497 -5.919 7.452 1.00 91.38 90 ILE A N 1
ATOM 758 C CA . ILE A 1 90 ? 4.212 -5.732 6.181 1.00 91.38 90 ILE A CA 1
ATOM 759 C C . ILE A 1 90 ? 5.266 -6.814 5.971 1.00 91.38 90 ILE A C 1
ATOM 761 O O . ILE A 1 90 ? 5.295 -7.462 4.924 1.00 91.38 90 ILE A O 1
ATOM 765 N N . ARG A 1 91 ? 6.112 -7.060 6.977 1.00 91.81 91 ARG A N 1
ATOM 766 C CA . ARG A 1 91 ? 7.145 -8.102 6.904 1.00 91.81 91 ARG A CA 1
ATOM 767 C C . ARG A 1 91 ? 6.538 -9.492 6.724 1.00 91.81 91 ARG A C 1
ATOM 769 O O . ARG A 1 91 ? 7.080 -10.295 5.969 1.00 91.81 91 ARG A O 1
ATOM 776 N N . GLY A 1 92 ? 5.428 -9.779 7.404 1.00 92.75 92 GLY A N 1
ATOM 777 C CA . GLY A 1 92 ? 4.677 -11.021 7.218 1.00 92.75 92 GLY A CA 1
ATOM 778 C C . GLY A 1 92 ? 4.174 -11.157 5.784 1.00 92.75 92 GLY A C 1
ATOM 779 O O . GLY A 1 92 ? 4.451 -12.155 5.122 1.00 92.75 92 GLY A O 1
ATOM 780 N N . PHE A 1 93 ? 3.536 -10.106 5.268 1.00 93.31 93 PHE A N 1
ATOM 781 C CA . PHE A 1 93 ? 3.029 -10.076 3.903 1.00 93.31 93 PHE A CA 1
ATOM 782 C C . PHE A 1 93 ? 4.136 -10.309 2.867 1.00 93.31 93 PHE A C 1
ATOM 784 O O . PHE A 1 93 ? 3.967 -11.142 1.976 1.00 93.31 93 PHE A O 1
ATOM 791 N N . PHE A 1 94 ? 5.284 -9.637 2.999 1.00 92.00 94 PHE A N 1
ATOM 792 C CA . PHE A 1 94 ? 6.412 -9.817 2.081 1.00 92.00 94 PHE A CA 1
ATOM 793 C C . PHE A 1 94 ? 7.030 -11.211 2.156 1.00 92.00 94 PHE A C 1
ATOM 795 O O . PHE A 1 94 ? 7.365 -11.795 1.126 1.00 92.00 94 PHE A O 1
ATOM 802 N N . LYS A 1 95 ? 7.094 -11.800 3.353 1.00 91.88 95 LYS A N 1
ATOM 803 C CA . LYS A 1 95 ? 7.577 -13.169 3.531 1.00 91.88 95 LYS A CA 1
ATOM 804 C C . LYS A 1 95 ? 6.669 -14.198 2.859 1.00 91.88 95 LYS A C 1
ATOM 806 O O . LYS A 1 95 ? 7.183 -15.189 2.337 1.00 91.88 95 LYS A O 1
ATOM 811 N N . ASP A 1 96 ? 5.358 -13.990 2.889 1.00 92.94 96 ASP A N 1
ATOM 812 C CA . ASP A 1 96 ? 4.369 -14.967 2.421 1.00 92.94 96 ASP A CA 1
ATOM 813 C C . ASP A 1 96 ? 4.077 -14.864 0.918 1.00 92.94 96 ASP A C 1
ATOM 815 O O . ASP A 1 96 ? 3.440 -15.754 0.354 1.00 92.94 96 ASP A O 1
ATOM 819 N N . HIS A 1 97 ? 4.594 -13.829 0.250 1.00 94.12 97 HIS A N 1
ATOM 820 C CA . HIS A 1 97 ? 4.338 -13.558 -1.159 1.00 94.12 97 HIS A CA 1
ATOM 821 C C . HIS A 1 97 ? 5.608 -13.498 -1.993 1.00 94.12 97 HIS A C 1
ATOM 823 O O . HIS A 1 97 ? 6.743 -13.348 -1.540 1.00 94.12 97 HIS A O 1
ATOM 829 N N . TYR A 1 98 ? 5.378 -13.635 -3.284 1.00 94.81 98 TYR A N 1
ATOM 830 C CA . TYR A 1 98 ? 6.358 -13.543 -4.329 1.00 94.81 98 TYR A CA 1
ATOM 831 C C . TYR A 1 98 ? 6.077 -12.281 -5.150 1.00 94.81 98 TYR A C 1
ATOM 833 O O . TYR A 1 98 ? 4.932 -12.048 -5.488 1.00 94.81 98 TYR A O 1
ATOM 841 N N . PHE A 1 99 ? 7.083 -11.452 -5.449 1.00 93.31 99 PHE A N 1
ATOM 842 C CA . PHE A 1 99 ? 6.860 -10.153 -6.096 1.00 93.31 99 PHE A CA 1
ATOM 843 C C . PHE A 1 99 ? 7.599 -10.030 -7.419 1.00 93.31 99 PHE A C 1
ATOM 845 O O . PHE A 1 99 ? 8.776 -10.395 -7.524 1.00 93.31 99 PHE A O 1
ATOM 852 N N . THR A 1 100 ? 6.908 -9.480 -8.411 1.00 94.19 100 THR A N 1
ATOM 853 C CA . THR A 1 100 ? 7.475 -9.119 -9.709 1.00 94.19 100 THR A CA 1
ATOM 854 C C . THR A 1 100 ? 7.143 -7.678 -10.072 1.00 94.19 100 THR A C 1
ATOM 856 O O . THR A 1 100 ? 6.114 -7.146 -9.669 1.00 94.19 100 THR A O 1
ATOM 859 N N . PHE A 1 101 ? 8.026 -7.031 -10.822 1.00 91.38 101 PHE A N 1
ATOM 860 C CA . PHE A 1 101 ? 7.807 -5.715 -11.413 1.00 91.38 101 PHE A CA 1
ATOM 861 C C . PHE A 1 101 ? 8.400 -5.727 -12.819 1.00 91.38 101 PHE A C 1
ATOM 863 O O . PHE A 1 101 ? 9.542 -6.149 -12.997 1.00 91.38 101 PHE A O 1
ATOM 870 N N . GLU A 1 102 ? 7.597 -5.370 -13.821 1.00 90.62 102 GLU A N 1
ATOM 871 C CA . GLU A 1 102 ? 7.972 -5.410 -15.242 1.00 90.62 102 GLU A CA 1
ATOM 872 C C . GLU A 1 102 ? 8.546 -6.774 -15.679 1.00 90.62 102 GLU A C 1
ATOM 874 O O . GLU A 1 102 ? 9.497 -6.879 -16.452 1.00 90.62 102 GLU A O 1
ATOM 879 N N . GLY A 1 103 ? 7.974 -7.856 -15.138 1.00 90.62 103 GLY A N 1
ATOM 880 C CA . GLY A 1 103 ? 8.397 -9.233 -15.415 1.00 90.62 103 GLY A CA 1
ATOM 881 C C . GLY A 1 103 ? 9.678 -9.674 -14.698 1.00 90.62 103 GLY A C 1
ATOM 882 O O . GLY A 1 103 ? 10.108 -10.813 -14.880 1.00 90.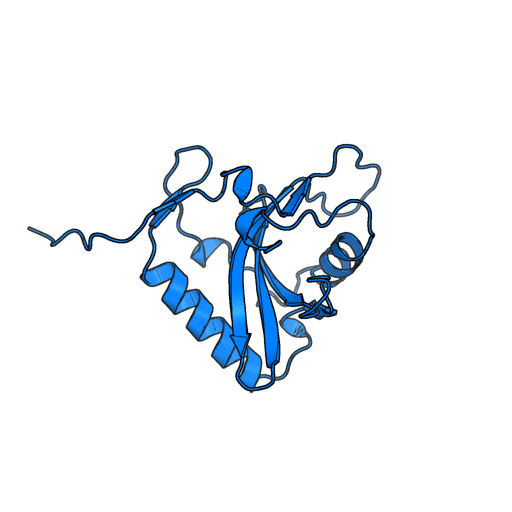62 103 GLY A O 1
ATOM 883 N N . GLN A 1 104 ? 10.283 -8.821 -13.868 1.00 92.44 104 GLN A N 1
ATOM 884 C CA . GLN A 1 104 ? 11.470 -9.156 -13.086 1.00 92.44 104 GLN A CA 1
ATOM 885 C C . GLN A 1 104 ? 11.133 -9.432 -11.630 1.00 92.44 104 GLN A C 1
ATOM 887 O O . GLN A 1 104 ? 10.303 -8.765 -11.019 1.00 92.44 104 GLN A O 1
ATOM 892 N N . ARG A 1 105 ? 11.829 -10.412 -11.055 1.00 93.06 105 ARG A N 1
ATOM 893 C CA . ARG A 1 105 ? 11.732 -10.743 -9.639 1.00 93.06 105 ARG A CA 1
ATOM 894 C C . ARG A 1 105 ? 12.314 -9.625 -8.779 1.00 93.06 105 ARG A C 1
ATOM 896 O O . ARG A 1 105 ? 13.463 -9.245 -8.989 1.00 93.06 105 ARG A O 1
ATOM 903 N N . ILE A 1 106 ? 11.569 -9.181 -7.768 1.00 91.62 106 ILE A N 1
ATOM 904 C CA . ILE A 1 106 ? 12.040 -8.172 -6.811 1.00 91.62 106 ILE A CA 1
ATOM 905 C C . ILE A 1 106 ? 11.820 -8.600 -5.354 1.00 91.62 106 ILE A C 1
ATOM 907 O O . ILE A 1 106 ? 11.039 -9.511 -5.070 1.00 91.62 106 ILE A O 1
ATOM 911 N N . PHE A 1 107 ? 12.549 -7.948 -4.443 1.00 91.12 107 PHE A N 1
ATOM 912 C CA . PHE A 1 107 ? 12.459 -8.126 -2.991 1.00 91.12 107 PHE A CA 1
ATOM 913 C C . PHE A 1 107 ? 11.978 -6.812 -2.371 1.00 91.12 107 PHE A C 1
ATOM 915 O O . PHE A 1 107 ? 12.793 -5.907 -2.203 1.00 91.12 107 PHE A O 1
ATOM 922 N N . PRO A 1 108 ? 10.673 -6.664 -2.093 1.00 85.25 108 PRO A N 1
ATOM 923 C CA . PRO A 1 108 ? 10.087 -5.403 -1.644 1.00 85.25 108 PRO A CA 1
ATOM 924 C C . PRO A 1 108 ? 10.757 -4.825 -0.391 1.00 85.25 108 PRO A C 1
ATOM 926 O O . PRO A 1 108 ? 10.850 -3.612 -0.250 1.00 85.25 108 PRO A O 1
ATOM 929 N N . GLU A 1 109 ? 11.290 -5.667 0.498 1.00 86.38 109 GLU A N 1
ATOM 930 C CA . GLU A 1 109 ? 11.914 -5.220 1.746 1.00 86.38 109 GLU A CA 1
ATOM 931 C C . GLU A 1 109 ? 13.050 -4.209 1.542 1.00 86.38 109 GLU A C 1
ATOM 933 O O . GLU A 1 109 ? 13.261 -3.360 2.403 1.00 86.38 109 GLU A O 1
ATOM 938 N N . ILE A 1 110 ? 13.778 -4.284 0.421 1.00 86.69 110 ILE A N 1
ATOM 939 C CA . ILE A 1 110 ? 14.922 -3.393 0.146 1.00 86.69 110 ILE A CA 1
ATOM 940 C C . ILE A 1 110 ? 14.494 -1.977 -0.254 1.00 86.69 110 ILE A C 1
ATOM 942 O O . ILE A 1 110 ? 15.321 -1.075 -0.295 1.00 86.69 110 ILE A O 1
ATOM 946 N N . PHE A 1 111 ? 13.214 -1.815 -0.578 1.00 84.12 111 PHE A N 1
ATOM 947 C CA . PHE A 1 111 ? 12.586 -0.581 -1.033 1.00 84.12 111 PHE A CA 1
ATOM 948 C C . PHE A 1 111 ? 11.734 0.062 0.068 1.00 84.12 111 PHE A C 1
ATOM 950 O O . PHE A 1 111 ? 11.067 1.070 -0.159 1.00 84.12 111 PHE A O 1
ATOM 957 N N . PHE A 1 112 ? 11.699 -0.547 1.258 1.00 82.69 112 PHE A N 1
ATOM 958 C CA . PHE A 1 112 ? 10.894 -0.072 2.371 1.00 82.69 112 PHE A CA 1
ATOM 959 C C . PHE A 1 112 ? 11.538 1.137 3.044 1.00 82.69 112 PHE A C 1
ATOM 961 O O . PHE A 1 112 ? 12.407 0.996 3.904 1.00 82.69 112 PHE A O 1
ATOM 968 N N . ASN A 1 113 ? 11.073 2.327 2.668 1.00 74.44 113 ASN A N 1
ATOM 969 C CA . ASN A 1 113 ? 11.745 3.571 3.031 1.00 74.44 113 ASN A CA 1
ATOM 970 C C . ASN A 1 113 ? 11.035 4.332 4.158 1.00 74.44 113 ASN A C 1
ATOM 972 O O . ASN A 1 113 ? 11.619 5.257 4.705 1.00 74.44 113 ASN A O 1
ATOM 976 N N . ASN A 1 114 ? 9.821 3.949 4.581 1.00 71.00 114 ASN A N 1
ATOM 977 C CA . ASN A 1 114 ? 9.031 4.728 5.553 1.00 71.00 114 ASN A CA 1
ATOM 978 C C . ASN A 1 114 ? 9.651 4.917 6.948 1.00 71.00 114 ASN A C 1
ATOM 980 O O . ASN A 1 114 ? 9.148 5.728 7.722 1.00 71.00 114 ASN A O 1
ATOM 984 N N . PHE A 1 115 ? 10.707 4.172 7.279 1.00 65.81 115 PHE A N 1
ATOM 985 C CA . PHE A 1 115 ? 11.467 4.344 8.520 1.00 65.81 115 PHE A CA 1
ATOM 986 C C . PHE A 1 115 ? 12.713 5.222 8.353 1.00 65.81 115 PHE A C 1
ATOM 988 O O . PHE A 1 115 ? 13.437 5.422 9.327 1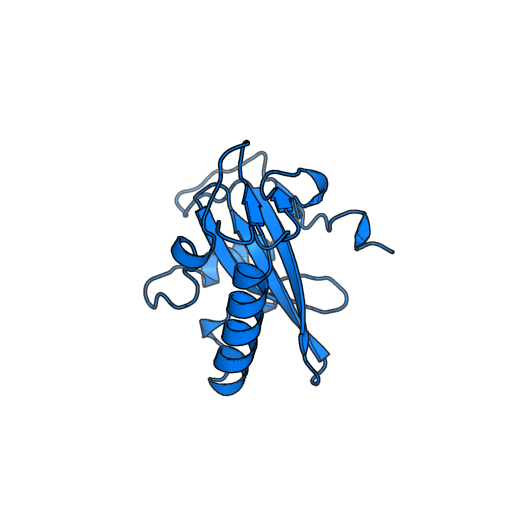.00 65.81 115 PHE A O 1
ATOM 995 N N . ASP A 1 116 ? 12.981 5.733 7.147 1.00 65.88 116 ASP A N 1
ATOM 996 C CA . ASP A 1 116 ? 14.081 6.659 6.906 1.00 65.88 116 ASP A CA 1
ATOM 997 C C . ASP A 1 116 ? 13.719 8.055 7.455 1.00 65.88 116 ASP A C 1
ATOM 999 O O . ASP A 1 116 ? 12.767 8.676 6.972 1.00 65.88 116 ASP A O 1
ATOM 1003 N N . PRO A 1 117 ? 14.458 8.569 8.457 1.00 54.88 117 PRO A N 1
ATOM 1004 C CA . PRO A 1 117 ? 14.190 9.871 9.064 1.00 54.88 117 PRO A CA 1
ATOM 1005 C C . PRO A 1 117 ? 14.450 11.066 8.130 1.00 54.88 117 PRO A C 1
ATOM 1007 O O . PRO A 1 117 ? 14.150 12.194 8.515 1.00 54.88 117 PRO A O 1
ATOM 1010 N N . ILE A 1 118 ? 15.040 10.852 6.948 1.00 50.66 118 ILE A N 1
ATOM 1011 C CA . ILE A 1 118 ? 15.427 11.908 5.995 1.00 50.66 118 ILE A CA 1
ATOM 1012 C C . ILE A 1 118 ? 14.362 12.124 4.909 1.00 50.66 118 ILE A C 1
ATOM 1014 O O . ILE A 1 118 ? 14.416 13.102 4.167 1.00 50.66 118 ILE A O 1
ATOM 1018 N N . SER A 1 119 ? 13.387 11.230 4.793 1.00 53.47 119 SER A N 1
ATOM 1019 C CA . SER A 1 119 ? 12.532 11.195 3.615 1.00 53.47 119 SER A CA 1
ATOM 1020 C C . SER A 1 119 ? 11.343 12.165 3.675 1.00 53.47 119 SER A C 1
ATOM 1022 O O . SER A 1 119 ? 10.609 12.236 4.661 1.00 53.47 119 SER A O 1
ATOM 1024 N N . GLU A 1 120 ? 11.133 12.865 2.558 1.00 58.25 120 GLU A N 1
ATOM 1025 C CA . GLU A 1 120 ? 10.074 13.840 2.260 1.00 58.25 120 GLU A CA 1
ATOM 1026 C C . GLU A 1 120 ? 8.678 13.180 2.117 1.00 58.25 120 GLU A C 1
ATOM 1028 O O . GLU A 1 120 ? 7.925 13.456 1.186 1.00 58.25 120 GLU A O 1
ATOM 1033 N N . PHE A 1 121 ? 8.299 12.267 3.019 1.00 64.69 121 PHE A N 1
ATOM 1034 C CA . PHE A 1 121 ? 7.016 11.552 2.934 1.00 64.69 121 PHE A CA 1
ATOM 1035 C C . PHE A 1 121 ? 5.796 12.462 3.125 1.00 64.69 121 PHE A C 1
ATOM 1037 O O . PHE A 1 121 ? 4.717 12.150 2.617 1.00 64.69 121 PHE A O 1
ATOM 1044 N N . ASP A 1 122 ? 5.968 13.591 3.812 1.00 62.22 122 ASP A N 1
ATOM 1045 C CA . ASP A 1 122 ? 4.919 14.596 3.999 1.00 62.22 122 ASP A CA 1
ATOM 1046 C C . ASP A 1 122 ? 4.530 15.247 2.663 1.00 62.22 122 ASP A C 1
ATOM 1048 O O . ASP A 1 122 ? 3.345 15.464 2.400 1.00 62.22 122 ASP A O 1
ATOM 1052 N N . ASP A 1 123 ? 5.509 15.483 1.782 1.00 65.12 123 ASP A N 1
ATOM 1053 C CA . ASP A 1 123 ? 5.272 16.005 0.433 1.00 65.12 123 ASP A CA 1
ATOM 1054 C C . ASP A 1 123 ? 4.491 14.994 -0.408 1.00 65.12 123 ASP A C 1
ATOM 1056 O O . ASP A 1 123 ? 3.580 15.382 -1.137 1.00 65.12 123 ASP A O 1
ATOM 1060 N N . ILE A 1 124 ? 4.760 13.694 -0.236 1.00 68.12 124 ILE A N 1
ATOM 1061 C CA . ILE A 1 124 ? 3.995 12.637 -0.904 1.00 68.12 124 ILE A CA 1
ATOM 1062 C C . ILE A 1 124 ? 2.559 12.606 -0.392 1.00 68.12 124 ILE A C 1
ATOM 1064 O O . ILE A 1 124 ? 1.640 12.509 -1.186 1.00 68.12 124 ILE A O 1
ATOM 1068 N N . ILE A 1 125 ? 2.308 12.727 0.910 1.00 69.56 125 ILE A N 1
ATOM 1069 C CA . ILE A 1 125 ? 0.925 12.744 1.418 1.00 69.56 125 ILE A CA 1
ATOM 1070 C C . ILE A 1 125 ? 0.160 13.944 0.894 1.00 69.56 125 ILE A C 1
ATOM 1072 O O . ILE A 1 125 ? -0.995 13.800 0.501 1.00 69.56 125 ILE A O 1
ATOM 1076 N N . ASN A 1 126 ? 0.790 15.116 0.885 1.00 67.50 126 ASN A N 1
ATOM 1077 C CA . ASN A 1 126 ? 0.180 16.310 0.317 1.00 67.50 126 ASN A CA 1
ATOM 1078 C C . ASN A 1 126 ? -0.096 16.120 -1.178 1.00 67.50 126 ASN A C 1
ATOM 1080 O O . ASN A 1 126 ? -1.190 16.439 -1.629 1.00 67.50 126 ASN A O 1
ATOM 1084 N N . PHE A 1 127 ? 0.838 15.509 -1.908 1.00 67.19 127 PHE A N 1
ATOM 1085 C CA . PHE A 1 127 ? 0.661 15.135 -3.308 1.00 67.19 127 PHE A CA 1
ATOM 1086 C C . PHE A 1 127 ? -0.497 14.145 -3.517 1.00 67.19 127 PHE A C 1
ATOM 1088 O O . PHE A 1 127 ? -1.331 14.349 -4.389 1.00 67.19 127 PHE A O 1
ATOM 1095 N N . LEU A 1 128 ? -0.596 13.098 -2.693 1.00 68.88 128 LEU A N 1
ATOM 1096 C CA . LEU A 1 128 ? -1.642 12.078 -2.787 1.00 68.88 128 LEU A CA 1
ATOM 1097 C C . LEU A 1 128 ? -3.025 12.606 -2.371 1.00 68.88 128 LEU A C 1
ATOM 1099 O O . LEU A 1 128 ? -4.031 12.013 -2.743 1.00 68.88 128 LEU A O 1
ATOM 1103 N N . ARG A 1 129 ? -3.091 13.673 -1.566 1.00 69.38 129 ARG A N 1
ATOM 1104 C CA . ARG A 1 129 ? -4.346 14.321 -1.153 1.00 69.38 129 ARG A CA 1
ATOM 1105 C C . ARG A 1 129 ? -4.948 15.212 -2.234 1.00 69.38 129 ARG A C 1
ATOM 1107 O O . ARG A 1 129 ? -6.145 15.477 -2.156 1.00 69.38 129 ARG A O 1
ATOM 1114 N N . ASP A 1 130 ? -4.156 15.691 -3.191 1.00 61.31 130 ASP A N 1
ATOM 1115 C CA . ASP A 1 130 ? -4.682 16.484 -4.298 1.00 61.31 130 ASP A CA 1
ATOM 1116 C C . ASP A 1 130 ? -5.507 15.574 -5.226 1.00 61.31 130 ASP A C 1
ATOM 1118 O O . ASP A 1 130 ? -5.011 14.603 -5.795 1.00 61.31 130 ASP A O 1
ATOM 1122 N N . ASP A 1 131 ? -6.797 15.899 -5.363 1.00 54.69 131 ASP A N 1
ATOM 1123 C CA . ASP A 1 131 ? -7.884 15.118 -5.983 1.00 54.69 131 ASP A CA 1
ATOM 1124 C C . ASP A 1 131 ? -7.679 14.714 -7.471 1.00 54.69 131 ASP A C 1
ATOM 1126 O O . ASP A 1 131 ? -8.590 14.175 -8.106 1.00 54.69 131 ASP A O 1
ATOM 1130 N N . GLU A 1 132 ? -6.504 14.941 -8.070 1.00 53.50 132 GLU A N 1
ATOM 1131 C CA . GLU A 1 132 ? -6.223 14.693 -9.493 1.00 53.50 132 GLU A CA 1
ATOM 1132 C C . GLU A 1 132 ? -5.893 13.226 -9.855 1.00 53.50 132 GLU A C 1
ATOM 1134 O O . GLU A 1 132 ? -5.460 12.963 -10.977 1.00 53.50 132 GLU A O 1
ATOM 1139 N N . VAL A 1 133 ? -6.201 12.277 -8.957 1.00 55.62 133 VAL A N 1
ATOM 1140 C CA . VAL A 1 133 ? -6.858 10.963 -9.193 1.00 55.62 133 VAL A CA 1
ATOM 1141 C C . VAL A 1 133 ? -6.291 9.900 -8.242 1.00 55.62 133 VAL A C 1
ATOM 1143 O O . VAL A 1 133 ? -5.319 9.226 -8.567 1.00 55.62 133 VAL A O 1
ATOM 1146 N N . ILE A 1 134 ? -6.974 9.678 -7.110 1.00 58.06 134 ILE A N 1
ATOM 1147 C CA . ILE A 1 134 ? -6.959 8.400 -6.377 1.00 58.06 134 ILE A CA 1
ATOM 1148 C C . ILE A 1 134 ? -8.029 7.510 -7.023 1.00 58.06 134 ILE A C 1
ATOM 1150 O O . ILE A 1 134 ? -9.187 7.478 -6.603 1.00 58.06 134 ILE A O 1
ATOM 1154 N N . SER A 1 135 ? -7.681 6.804 -8.095 1.00 57.38 135 SER A N 1
ATOM 1155 C CA . SER A 1 135 ? -8.548 5.762 -8.644 1.00 57.38 135 SER A CA 1
ATOM 1156 C C . SER A 1 135 ? -8.293 4.472 -7.888 1.00 57.38 135 SER A C 1
ATOM 1158 O O . SER A 1 135 ? -7.317 3.779 -8.139 1.00 57.38 135 SER A O 1
ATOM 1160 N N . LEU A 1 136 ? -9.173 4.124 -6.957 1.00 59.69 136 LEU A N 1
ATOM 1161 C CA . LEU A 1 136 ? -9.055 2.842 -6.274 1.00 59.69 136 LEU A CA 1
ATOM 1162 C C . LEU A 1 136 ? -9.129 1.689 -7.276 1.00 59.69 136 LEU A C 1
ATOM 1164 O O . LEU A 1 136 ? -9.968 1.746 -8.182 1.00 59.69 136 LEU A O 1
ATOM 1168 N N . PRO A 1 137 ? -8.328 0.625 -7.098 1.00 61.94 137 PRO A N 1
ATOM 1169 C CA . PRO A 1 137 ? -8.492 -0.607 -7.848 1.00 61.94 137 PRO A CA 1
ATOM 1170 C C . PRO A 1 137 ? -9.962 -1.027 -7.927 1.00 61.94 137 PRO A C 1
ATOM 1172 O O . PRO A 1 137 ? -10.666 -1.028 -6.920 1.00 61.94 137 PRO A O 1
ATOM 1175 N N . ILE A 1 138 ? -10.435 -1.406 -9.118 1.00 56.88 138 ILE A N 1
ATOM 1176 C CA . ILE A 1 138 ? -11.860 -1.700 -9.388 1.00 56.88 138 ILE A CA 1
ATOM 1177 C C . ILE A 1 138 ? -12.441 -2.726 -8.398 1.00 56.88 138 ILE A C 1
ATOM 1179 O O . ILE A 1 138 ? -13.621 -2.686 -8.058 1.00 56.88 138 ILE A O 1
ATOM 1183 N N . TRP A 1 139 ? -11.617 -3.652 -7.907 1.00 64.88 139 TRP A N 1
ATOM 1184 C CA . TRP A 1 139 ? -12.030 -4.675 -6.949 1.00 64.88 139 TRP A CA 1
ATOM 1185 C C . TRP A 1 139 ? -12.262 -4.153 -5.519 1.00 64.88 139 TRP A C 1
ATOM 1187 O O . TRP A 1 139 ? -12.900 -4.860 -4.744 1.00 64.88 139 TRP A O 1
ATOM 1197 N N . LEU A 1 140 ? -11.810 -2.940 -5.186 1.00 62.47 140 LEU A N 1
ATOM 1198 C CA . LEU A 1 140 ? -12.067 -2.260 -3.908 1.00 62.47 140 LEU A CA 1
ATOM 1199 C C . LEU A 1 140 ? -13.302 -1.357 -3.923 1.00 62.47 140 LEU A C 1
ATOM 1201 O O . LEU A 1 140 ? -13.755 -0.938 -2.867 1.00 62.47 140 LEU A O 1
ATOM 1205 N N . GLN A 1 141 ? -13.858 -1.053 -5.095 1.00 57.22 141 GLN A N 1
ATOM 1206 C CA . GLN A 1 141 ? -15.003 -0.146 -5.241 1.00 57.22 141 GLN A CA 1
ATOM 1207 C C . GLN A 1 141 ? -16.367 -0.842 -5.029 1.00 57.22 141 GLN A C 1
ATOM 1209 O O . GLN A 1 141 ? -17.386 -0.349 -5.512 1.00 57.22 141 GLN A O 1
ATOM 1214 N N . LYS A 1 142 ? -16.393 -2.017 -4.386 1.00 50.19 142 LYS A N 1
ATOM 1215 C CA . LYS A 1 142 ? -17.585 -2.870 -4.244 1.00 50.19 142 LYS A CA 1
ATOM 1216 C C . LYS A 1 142 ? -18.250 -2.757 -2.883 1.00 50.19 142 LYS A C 1
ATOM 1218 O O . LYS A 1 142 ? -17.514 -2.740 -1.876 1.00 50.19 142 LYS A O 1
#

Sequence (142 aa):
MDKTENKPEINLSDETRLIIKHNKLKGKQPVYEKFYLIFYKELENKRLFSVMFDEERNILVFEVDSKTLVPIKPISELDQEIHQIIEKEIRGFFKDHYFTFEGQRIFPEIFFNNFDPISEFDDIINFLRDDEVISLPIWLQK

Foldseek 3Di:
DDPPQPFAEDEQQPPLQWQAADPDDDDDDPDFGTKGWPDWDQDPVRWIKTWIATPVLATFIFTADPPPRQGDGGLVPDDPVVNVVVVVVVVVSQVRHWYDYPNDGDRSVVRYCSPPPPDPVVVVSVVSNPVPTRRHRPVVVD

Organism: Mesomycoplasma hyopneumoniae (strain 7448) (NCBI:txid262722)